Protein AF-A0A6V7JFQ0-F1 (afdb_monomer)

InterPro domains:
  IPR007259 Gamma-tubulin complex component protein [PTHR19302] (6-144)
  IPR040457 Gamma tubulin complex component, C-terminal [PF04130] (18-140)
  IPR042241 Gamma tubulin complex component, C-terminal domain superfamily [G3DSA:1.20.120.1900] (18-145)

Foldseek 3Di:
DVVVVVVVVCCCCPVVVLVVVVVCLCCQLLVPPVVLCVQLLVVVLVCLQVVVPQDPQVVSLVSNLVSVCVPCVPDPQSVQWTWDFDDRDDSDQLVNLVGIAIGGHDDPPSCVVVPPVVSVVSSVSSSVNSVVVVVVVCVVPPPPD

Radius of gyration: 17.34 Å; Cα contacts (8 Å, |Δi|>4): 141; chains: 1; bounding box: 42×24×62 Å

Structure (mmCIF, N/CA/C/O backbone):
data_AF-A0A6V7JFQ0-F1
#
_entry.id   AF-A0A6V7JFQ0-F1
#
loop_
_atom_site.group_PDB
_atom_site.id
_atom_site.type_symbol
_atom_site.label_atom_id
_atom_site.label_alt_id
_atom_site.label_comp_id
_atom_site.label_asym_id
_atom_site.label_entity_id
_atom_site.label_seq_id
_atom_site.pdbx_PDB_ins_code
_atom_site.Cartn_x
_atom_site.Cartn_y
_atom_site.Cartn_z
_atom_site.occupancy
_atom_site.B_iso_or_equiv
_atom_site.auth_seq_id
_atom_site.auth_comp_id
_atom_site.auth_asym_id
_atom_site.auth_atom_id
_atom_site.pdbx_PDB_model_num
ATOM 1 N N . TYR A 1 1 ? 18.051 -9.746 -30.684 1.00 62.78 1 TYR A N 1
ATOM 2 C CA . TYR A 1 1 ? 17.062 -9.861 -29.588 1.00 62.78 1 TYR A CA 1
ATOM 3 C C . TYR A 1 1 ? 17.665 -9.675 -28.192 1.00 62.78 1 TYR A C 1
ATOM 5 O O . TYR 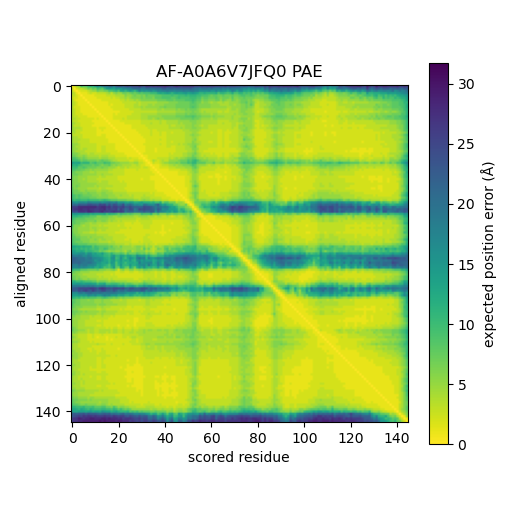A 1 1 ? 17.157 -8.838 -27.458 1.00 62.78 1 TYR A O 1
ATOM 13 N N . PHE A 1 2 ? 18.771 -10.344 -27.831 1.00 81.38 2 PHE A N 1
ATOM 14 C CA . PHE A 1 2 ? 19.404 -10.208 -26.501 1.00 81.38 2 PHE A CA 1
ATOM 15 C C . PHE A 1 2 ? 19.842 -8.771 -26.139 1.00 81.38 2 PHE A C 1
ATOM 17 O O . PHE A 1 2 ? 19.547 -8.299 -25.044 1.00 81.38 2 PHE A O 1
ATOM 24 N N . CYS A 1 3 ? 20.469 -8.038 -27.069 1.00 86.44 3 CYS A N 1
ATOM 25 C CA . CYS A 1 3 ? 20.901 -6.656 -26.812 1.00 86.44 3 CYS A CA 1
ATOM 26 C C . CYS A 1 3 ? 19.729 -5.692 -26.566 1.00 86.44 3 CYS A C 1
ATOM 28 O O . CYS A 1 3 ? 19.821 -4.849 -25.682 1.00 86.44 3 CYS A O 1
ATOM 30 N N . ALA A 1 4 ? 18.618 -5.847 -27.295 1.00 88.94 4 ALA A N 1
ATOM 31 C CA . ALA A 1 4 ? 17.435 -5.001 -27.129 1.00 88.94 4 ALA A CA 1
ATOM 32 C C . ALA A 1 4 ? 16.750 -5.247 -25.775 1.00 88.94 4 ALA A C 1
ATOM 34 O O . ALA A 1 4 ? 16.446 -4.298 -25.062 1.00 88.94 4 ALA A O 1
ATOM 35 N N . ALA A 1 5 ? 16.583 -6.513 -25.375 1.00 90.69 5 ALA A N 1
ATOM 36 C CA . ALA A 1 5 ? 16.020 -6.855 -24.068 1.00 90.69 5 ALA A CA 1
ATOM 37 C C . ALA A 1 5 ? 16.889 -6.337 -22.908 1.00 90.69 5 ALA A C 1
ATOM 39 O O . ALA A 1 5 ? 16.366 -5.815 -21.924 1.00 90.69 5 ALA A O 1
ATOM 40 N N . LYS A 1 6 ? 18.220 -6.436 -23.039 1.00 93.88 6 LYS A N 1
ATOM 41 C CA . LYS A 1 6 ? 19.163 -5.885 -22.059 1.00 93.88 6 LYS A CA 1
ATOM 42 C C . LYS A 1 6 ? 19.050 -4.361 -21.957 1.00 93.88 6 LYS A C 1
ATOM 44 O O . LYS A 1 6 ? 18.984 -3.844 -20.850 1.00 93.88 6 LYS A O 1
ATOM 49 N N . LEU A 1 7 ? 18.966 -3.667 -23.090 1.00 94.50 7 LEU A N 1
ATOM 50 C CA . LEU A 1 7 ? 18.824 -2.213 -23.130 1.00 94.50 7 LEU A CA 1
ATOM 51 C C . LEU A 1 7 ? 17.504 -1.748 -22.494 1.00 94.50 7 LEU A C 1
ATOM 53 O O . LEU A 1 7 ? 17.524 -0.859 -21.652 1.00 94.50 7 LEU A O 1
ATOM 57 N N . VAL A 1 8 ? 16.378 -2.401 -22.807 1.00 93.94 8 VAL A N 1
ATOM 58 C CA . VAL A 1 8 ? 15.075 -2.102 -22.177 1.00 93.94 8 VAL A CA 1
ATOM 59 C C . VAL A 1 8 ? 15.132 -2.306 -20.664 1.00 93.94 8 VAL A C 1
ATOM 61 O O . VAL A 1 8 ? 14.678 -1.452 -19.906 1.00 93.94 8 VAL A O 1
ATOM 64 N N . LYS A 1 9 ? 15.725 -3.416 -20.207 1.00 93.25 9 LYS A N 1
ATOM 65 C CA . LYS A 1 9 ? 15.925 -3.672 -18.776 1.00 93.25 9 LYS A CA 1
ATOM 66 C C . LYS A 1 9 ? 16.749 -2.559 -18.122 1.00 93.25 9 LYS A C 1
ATOM 68 O O . LYS A 1 9 ? 16.372 -2.079 -17.055 1.00 93.25 9 LYS A O 1
ATOM 73 N N . ASP A 1 10 ? 17.865 -2.176 -18.737 1.00 95.19 10 ASP A N 1
ATOM 74 C CA . ASP A 1 10 ? 18.767 -1.165 -18.186 1.00 95.19 10 ASP A CA 1
ATOM 75 C C . ASP A 1 10 ? 18.084 0.209 -18.100 1.00 95.19 10 ASP A C 1
ATOM 77 O O . ASP A 1 10 ? 18.220 0.871 -17.073 1.00 95.19 10 ASP A O 1
ATOM 81 N N . ILE A 1 11 ? 17.282 0.591 -19.103 1.00 95.38 11 ILE A N 1
ATOM 82 C CA . ILE A 1 11 ? 16.462 1.815 -19.089 1.00 95.38 11 ILE A CA 1
ATOM 83 C C . ILE A 1 11 ? 15.446 1.776 -17.940 1.00 95.38 11 ILE A C 1
ATOM 85 O O . ILE A 1 11 ? 15.402 2.691 -17.118 1.00 95.38 11 ILE A O 1
ATOM 89 N N . LEU A 1 12 ? 14.665 0.695 -17.818 1.00 94.50 12 LEU A N 1
ATOM 90 C CA . LEU A 1 12 ? 13.656 0.566 -16.758 1.00 94.50 12 LEU A CA 1
ATOM 91 C C . LEU A 1 12 ? 14.271 0.656 -15.356 1.00 94.50 12 LEU A C 1
ATOM 93 O O . LEU A 1 12 ? 13.727 1.317 -14.474 1.00 94.50 12 LEU A O 1
ATOM 97 N N . ILE A 1 13 ? 15.405 -0.013 -15.139 1.00 93.94 13 ILE A N 1
ATOM 98 C CA . ILE A 1 13 ? 16.058 -0.051 -13.828 1.00 93.94 13 ILE A CA 1
ATOM 99 C C . ILE A 1 13 ? 16.747 1.276 -13.511 1.00 93.94 13 ILE A C 1
ATOM 101 O O . ILE A 1 13 ? 16.585 1.778 -12.401 1.00 93.94 13 ILE A O 1
ATOM 105 N N . LYS A 1 14 ? 17.530 1.829 -14.445 1.00 93.31 14 LYS A N 1
ATOM 106 C CA . LYS A 1 14 ? 18.398 2.983 -14.169 1.00 93.31 14 LYS A CA 1
ATOM 107 C C . LYS A 1 14 ? 17.679 4.312 -14.347 1.00 93.31 14 LYS A C 1
ATOM 109 O O . LYS A 1 14 ? 17.769 5.162 -13.468 1.00 93.31 14 LYS A O 1
ATOM 114 N N . GLU A 1 15 ? 16.976 4.488 -15.462 1.00 91.88 15 GLU A N 1
ATOM 115 C CA . GLU A 1 15 ? 16.352 5.769 -15.814 1.00 91.88 15 GLU A CA 1
ATOM 116 C C . GLU A 1 15 ? 15.006 5.924 -15.110 1.00 91.88 15 GLU A C 1
ATOM 118 O O . GLU A 1 15 ? 14.761 6.931 -14.449 1.00 91.88 15 GLU A O 1
ATOM 123 N N . TYR A 1 16 ? 14.176 4.879 -15.152 1.00 91.19 16 TYR A N 1
ATOM 124 C CA . TYR A 1 16 ? 12.851 4.886 -14.526 1.00 91.19 16 TYR A CA 1
ATOM 125 C C . TYR A 1 16 ? 12.826 4.293 -13.114 1.00 91.19 16 TYR A C 1
ATOM 127 O O . TYR A 1 16 ? 11.759 4.112 -12.534 1.00 91.19 16 TYR A O 1
ATOM 135 N N . LYS A 1 17 ? 13.998 3.993 -12.537 1.00 91.81 17 LYS A N 1
ATOM 136 C CA . LYS A 1 17 ? 14.155 3.580 -11.133 1.00 91.81 17 LYS A CA 1
ATOM 137 C C . LYS A 1 17 ? 13.229 2.422 -10.724 1.00 91.81 17 LYS A C 1
ATOM 139 O O . LYS A 1 17 ? 12.748 2.391 -9.593 1.00 91.81 17 LYS A O 1
ATOM 144 N N . LEU A 1 18 ? 12.985 1.441 -11.600 1.00 92.75 18 LEU A N 1
ATOM 145 C CA . LEU A 1 18 ? 12.044 0.335 -11.346 1.00 92.75 18 LEU A CA 1
ATOM 146 C C . LEU A 1 18 ? 12.280 -0.372 -9.998 1.00 92.75 18 LEU A C 1
ATOM 148 O O . LEU A 1 18 ? 11.329 -0.727 -9.303 1.00 92.75 18 LEU A O 1
ATOM 152 N N . GLU A 1 19 ? 13.539 -0.554 -9.593 1.00 91.81 19 GLU A N 1
ATOM 153 C CA . GLU A 1 19 ? 13.872 -1.174 -8.304 1.00 91.81 19 GLU A CA 1
ATOM 154 C C . GLU A 1 19 ? 13.330 -0.369 -7.113 1.00 91.81 19 GLU A C 1
ATOM 156 O O . GLU A 1 19 ? 12.854 -0.943 -6.134 1.00 91.81 19 GLU A O 1
ATOM 161 N N . MET A 1 20 ? 13.358 0.960 -7.205 1.00 90.44 20 MET A N 1
ATOM 162 C CA . MET A 1 20 ? 12.784 1.844 -6.197 1.00 90.44 20 MET A CA 1
ATOM 163 C C . MET A 1 20 ? 11.268 1.656 -6.113 1.00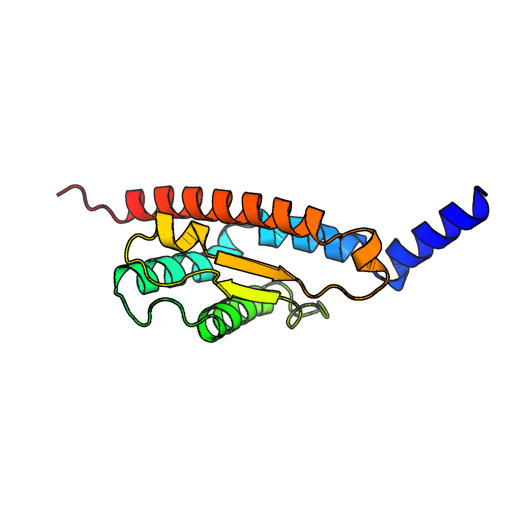 90.44 20 MET A C 1
ATOM 165 O O . MET A 1 20 ? 10.751 1.470 -5.015 1.00 90.44 20 MET A O 1
ATOM 169 N N . HIS A 1 21 ? 10.567 1.624 -7.251 1.00 91.50 21 HIS A N 1
ATOM 170 C CA . HIS A 1 21 ? 9.123 1.373 -7.287 1.00 91.50 21 HIS A CA 1
ATOM 171 C C . HIS A 1 21 ? 8.769 0.033 -6.621 1.00 91.50 21 HIS A C 1
ATOM 173 O O . HIS A 1 21 ? 7.884 -0.020 -5.771 1.00 91.50 21 HIS A O 1
ATOM 179 N N . LEU A 1 22 ? 9.502 -1.043 -6.930 1.00 92.81 22 LEU A N 1
ATOM 180 C CA . LEU A 1 22 ? 9.285 -2.363 -6.324 1.00 92.81 22 LEU A CA 1
ATOM 181 C C . LEU A 1 22 ? 9.570 -2.383 -4.815 1.00 92.81 22 LEU A C 1
ATOM 183 O O . LEU A 1 22 ? 8.834 -3.024 -4.060 1.00 92.81 22 LEU A O 1
ATOM 187 N N . LYS A 1 23 ? 10.605 -1.663 -4.359 1.00 91.19 23 LYS A N 1
ATOM 188 C CA . LYS A 1 23 ? 10.885 -1.486 -2.926 1.00 91.19 23 LYS A CA 1
ATOM 189 C C . LYS A 1 23 ? 9.739 -0.761 -2.230 1.00 91.19 23 LYS A C 1
ATOM 191 O O . LYS A 1 23 ? 9.289 -1.232 -1.192 1.00 91.19 23 LYS A O 1
ATOM 196 N N . LEU A 1 24 ? 9.213 0.309 -2.824 1.00 90.19 24 LEU A N 1
ATOM 197 C CA . LEU A 1 24 ? 8.053 1.015 -2.280 1.00 90.19 24 LEU A CA 1
ATOM 198 C C . LEU A 1 24 ? 6.808 0.117 -2.236 1.00 90.19 24 LEU A C 1
ATOM 200 O O . LEU A 1 24 ? 6.108 0.115 -1.224 1.00 90.19 24 LEU A O 1
ATOM 204 N N . MET A 1 25 ? 6.569 -0.706 -3.270 1.00 92.38 25 MET A N 1
ATOM 205 C CA . MET A 1 25 ? 5.444 -1.654 -3.275 1.00 92.38 25 MET A CA 1
ATOM 206 C C . MET A 1 25 ? 5.533 -2.594 -2.077 1.00 92.38 25 MET A C 1
ATOM 208 O O . MET A 1 25 ? 4.566 -2.775 -1.342 1.00 92.38 25 MET A O 1
ATOM 212 N N . ARG A 1 26 ? 6.718 -3.167 -1.849 1.00 93.12 26 ARG A N 1
ATOM 213 C CA . ARG A 1 26 ? 6.973 -4.033 -0.699 1.00 93.12 26 ARG A CA 1
ATOM 214 C C . ARG A 1 26 ? 6.791 -3.281 0.618 1.00 93.12 26 ARG A C 1
ATOM 216 O O . ARG A 1 26 ? 6.063 -3.753 1.485 1.00 93.12 26 ARG A O 1
ATOM 223 N N . SER A 1 27 ? 7.423 -2.125 0.780 1.00 91.38 27 SER A N 1
ATOM 224 C CA . SER A 1 27 ? 7.425 -1.428 2.064 1.00 91.38 27 SER A CA 1
ATOM 225 C C . SER A 1 27 ? 6.041 -0.914 2.469 1.00 91.38 27 SER A C 1
ATOM 227 O O . SER A 1 27 ? 5.693 -1.032 3.643 1.00 91.38 27 SER A O 1
ATOM 229 N N . ILE A 1 28 ? 5.239 -0.419 1.519 1.00 92.50 28 ILE A N 1
ATOM 230 C CA . ILE A 1 28 ? 3.942 0.214 1.798 1.00 92.50 28 ILE A CA 1
ATOM 231 C C . ILE A 1 28 ? 2.797 -0.808 1.735 1.00 92.50 28 ILE A C 1
ATOM 233 O O . ILE A 1 28 ? 2.130 -1.019 2.749 1.00 92.50 28 ILE A O 1
ATOM 237 N N . PHE A 1 29 ? 2.595 -1.520 0.614 1.00 94.88 29 PHE A N 1
ATOM 238 C CA . PHE A 1 29 ? 1.488 -2.491 0.513 1.00 94.88 29 PHE A CA 1
ATOM 239 C C . PHE A 1 29 ? 1.645 -3.659 1.490 1.00 94.88 29 PHE A C 1
ATOM 241 O O . PHE A 1 29 ? 0.649 -4.154 2.012 1.00 94.88 29 PHE A O 1
ATOM 248 N N . MET A 1 30 ? 2.876 -4.110 1.757 1.00 94.56 30 MET A N 1
ATOM 249 C CA . MET A 1 30 ? 3.112 -5.211 2.700 1.00 94.56 30 MET A CA 1
ATOM 250 C C . MET A 1 30 ? 3.385 -4.731 4.129 1.00 94.56 30 MET A C 1
ATOM 252 O O . MET A 1 30 ? 3.570 -5.568 5.009 1.00 94.56 30 MET A O 1
ATOM 256 N N . MET A 1 31 ? 3.416 -3.412 4.368 1.00 93.81 31 MET A N 1
ATOM 257 C CA . MET A 1 31 ? 3.747 -2.804 5.664 1.00 93.81 31 MET A CA 1
ATOM 258 C C . MET A 1 31 ? 5.020 -3.390 6.297 1.00 93.81 31 MET A C 1
ATOM 260 O O . MET A 1 31 ? 5.057 -3.666 7.499 1.00 93.81 31 MET A O 1
ATOM 264 N N . GLU A 1 32 ? 6.062 -3.600 5.486 1.00 90.50 32 GLU A N 1
ATOM 265 C CA . GLU A 1 32 ? 7.317 -4.246 5.905 1.00 90.50 32 GLU A CA 1
ATOM 266 C C . GLU A 1 32 ? 7.909 -3.591 7.159 1.00 90.50 32 GLU A C 1
ATOM 268 O O . GLU A 1 32 ? 8.366 -4.262 8.084 1.00 90.50 32 GLU A O 1
ATOM 273 N N . ARG A 1 33 ? 7.862 -2.258 7.201 1.00 86.62 33 ARG A N 1
ATOM 274 C CA . ARG A 1 33 ? 8.295 -1.450 8.337 1.00 86.62 33 ARG A CA 1
ATOM 275 C C . ARG A 1 33 ? 7.067 -1.022 9.127 1.00 86.62 33 ARG A C 1
ATOM 277 O O . ARG A 1 33 ? 6.486 0.032 8.889 1.00 86.62 33 ARG A O 1
ATOM 284 N N . GLY A 1 34 ? 6.676 -1.855 10.086 1.00 81.12 34 GLY A N 1
ATOM 285 C CA . GLY A 1 34 ? 5.409 -1.691 10.805 1.00 81.12 34 GLY A CA 1
ATOM 286 C C . GLY A 1 34 ? 5.235 -0.366 11.563 1.00 81.12 34 GLY A C 1
ATOM 287 O O . GLY A 1 34 ? 4.095 0.026 11.781 1.00 81.12 34 GLY A O 1
ATOM 288 N N . HIS A 1 35 ? 6.314 0.325 11.955 1.00 86.69 35 HIS A N 1
ATOM 289 C CA . HIS A 1 35 ? 6.231 1.615 12.657 1.00 86.69 35 HIS A CA 1
ATOM 290 C C . HIS A 1 35 ? 5.774 2.759 11.748 1.00 86.69 35 HIS A C 1
ATOM 292 O O . HIS A 1 35 ? 5.060 3.632 12.225 1.00 86.69 35 HIS A O 1
ATOM 298 N N . ILE A 1 36 ? 6.122 2.711 10.457 1.00 87.94 36 ILE A N 1
ATOM 299 C CA . ILE A 1 36 ? 5.788 3.756 9.486 1.00 87.94 36 ILE A CA 1
ATOM 300 C C . ILE A 1 36 ? 4.270 3.849 9.365 1.00 87.94 36 ILE A C 1
ATOM 302 O O . ILE A 1 36 ? 3.647 4.814 9.785 1.00 87.94 36 ILE A O 1
ATOM 306 N N . MET A 1 37 ? 3.637 2.758 8.939 1.00 91.81 37 MET A N 1
ATOM 307 C CA . MET A 1 37 ? 2.189 2.718 8.718 1.00 91.81 37 MET A CA 1
ATOM 308 C C . MET A 1 37 ? 1.362 2.710 10.012 1.00 91.81 37 MET A C 1
ATOM 310 O O . MET A 1 37 ? 0.134 2.761 9.940 1.00 91.81 37 MET A O 1
ATOM 314 N N . LYS A 1 38 ? 2.003 2.652 11.190 1.00 92.75 38 LYS A N 1
ATOM 315 C CA . LYS A 1 38 ? 1.322 2.545 12.486 1.00 92.75 38 LYS A CA 1
ATOM 316 C C . LYS A 1 38 ? 0.375 3.700 12.743 1.00 92.75 38 LYS A C 1
ATOM 318 O O . LYS A 1 38 ? -0.794 3.458 13.031 1.00 92.75 38 LYS A O 1
ATOM 323 N N . LYS A 1 39 ? 0.868 4.932 12.609 1.00 92.38 39 LYS A N 1
ATOM 324 C CA . LYS A 1 39 ? 0.052 6.135 12.807 1.00 92.38 39 LYS A CA 1
ATOM 325 C C . LYS A 1 39 ? -1.150 6.134 11.857 1.00 92.38 39 LYS A C 1
ATOM 327 O O . LYS A 1 39 ? -2.273 6.318 12.313 1.00 92.38 39 LYS A O 1
ATOM 332 N N . PHE A 1 40 ? -0.918 5.821 10.579 1.00 93.00 40 PHE A N 1
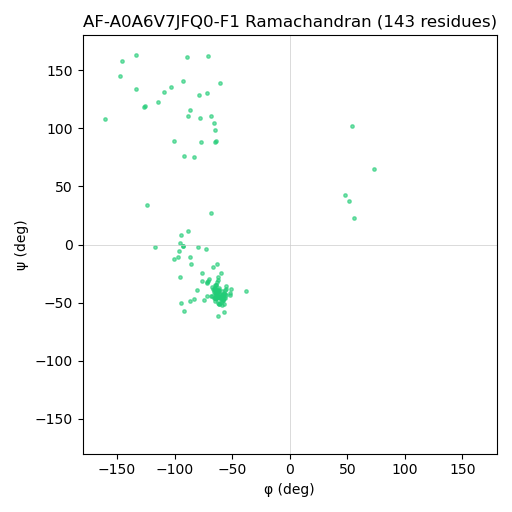ATOM 333 C CA . PHE A 1 40 ? -1.961 5.744 9.556 1.00 93.00 40 PHE A CA 1
ATOM 334 C C . PHE A 1 40 ? -3.075 4.748 9.916 1.00 93.00 40 PHE A C 1
ATOM 336 O O . PHE A 1 40 ? -4.235 5.140 10.024 1.00 93.00 40 PHE A O 1
ATOM 343 N N . TYR A 1 41 ? -2.749 3.466 10.135 1.00 92.81 41 TYR A N 1
ATOM 344 C CA . TYR A 1 41 ? -3.802 2.467 10.351 1.00 92.81 41 TYR A CA 1
ATOM 345 C C . TYR A 1 41 ? -4.494 2.635 11.708 1.00 92.81 41 TYR A C 1
ATOM 347 O O . TYR A 1 41 ? -5.679 2.340 11.811 1.00 92.81 41 TYR A O 1
ATOM 355 N N . GLN A 1 42 ? -3.791 3.106 12.749 1.00 92.81 42 GLN A N 1
ATOM 356 C CA . GLN A 1 42 ? -4.403 3.326 14.063 1.00 92.81 42 GLN A CA 1
ATOM 357 C C . GLN A 1 42 ? -5.441 4.442 14.005 1.00 92.81 42 GLN A C 1
ATOM 359 O O . GLN A 1 42 ? -6.545 4.252 14.505 1.00 92.81 42 GLN A O 1
ATOM 364 N N . GLN A 1 43 ? -5.105 5.566 13.369 1.00 91.12 43 GLN A N 1
ATOM 365 C CA . GLN A 1 43 ? -6.052 6.662 13.197 1.00 91.12 43 GLN A CA 1
ATOM 366 C C . GLN A 1 43 ? -7.244 6.222 12.341 1.00 91.12 43 GLN A C 1
ATOM 368 O O . GLN A 1 43 ? -8.382 6.410 12.750 1.00 91.12 43 GLN A O 1
ATOM 373 N N . MET A 1 44 ? -6.993 5.524 11.225 1.00 90.88 44 MET A N 1
ATOM 374 C CA . MET A 1 44 ? -8.055 4.984 10.372 1.00 90.88 44 MET A CA 1
ATOM 375 C C . MET A 1 44 ? -9.026 4.082 11.153 1.00 90.88 44 MET A C 1
ATOM 377 O O . MET A 1 44 ? -10.235 4.183 10.972 1.00 90.88 44 MET A O 1
ATOM 381 N N . PHE A 1 45 ? -8.525 3.204 12.029 1.00 91.19 45 PHE A N 1
ATOM 382 C CA . PHE A 1 45 ? -9.380 2.343 12.852 1.00 91.19 45 PHE A CA 1
ATOM 383 C C . PHE A 1 45 ? -10.240 3.144 13.836 1.00 91.19 45 PHE A C 1
ATOM 385 O O . PHE A 1 45 ? -11.445 2.914 13.905 1.00 91.19 45 PHE A O 1
ATOM 392 N N . ILE A 1 46 ? -9.637 4.110 14.535 1.00 89.12 46 ILE A N 1
ATOM 393 C CA . ILE A 1 46 ? -10.326 4.998 15.483 1.00 89.12 46 ILE A CA 1
ATOM 394 C C . ILE A 1 46 ? -11.420 5.808 14.776 1.00 89.12 46 ILE A C 1
ATOM 396 O O . ILE A 1 46 ? -12.526 5.940 15.302 1.00 89.12 46 ILE A O 1
ATOM 400 N N . ASP A 1 47 ? -11.134 6.333 13.585 1.00 87.31 47 ASP A N 1
ATOM 401 C CA . ASP A 1 47 ? -12.086 7.131 12.808 1.00 87.31 47 ASP A CA 1
ATOM 402 C C . ASP A 1 47 ? -13.294 6.286 12.371 1.00 87.31 47 ASP A C 1
ATOM 404 O O . ASP A 1 47 ? -14.442 6.727 12.502 1.00 87.31 47 ASP A O 1
ATOM 408 N N . ILE A 1 48 ? -13.052 5.042 11.931 1.00 85.69 48 ILE A N 1
ATOM 409 C CA . ILE A 1 48 ? -14.115 4.096 11.555 1.00 85.69 48 ILE A CA 1
ATOM 410 C C . ILE A 1 48 ? -14.983 3.726 12.769 1.00 85.69 48 ILE A C 1
ATOM 412 O O . ILE A 1 48 ? -16.211 3.748 12.663 1.00 85.69 48 ILE A O 1
ATOM 416 N N . GLU A 1 49 ? -14.385 3.416 13.926 1.00 85.19 49 GLU A N 1
ATOM 417 C CA . GLU A 1 49 ? -15.140 3.062 15.140 1.00 85.19 49 GLU A CA 1
ATOM 418 C C . GLU A 1 49 ? -16.002 4.223 15.653 1.00 85.19 49 GLU A C 1
ATOM 420 O O . GLU A 1 49 ? -17.172 4.037 16.001 1.00 85.19 49 GLU A O 1
ATOM 425 N N . ASN A 1 50 ? -15.448 5.438 15.665 1.00 83.88 50 ASN A N 1
ATOM 426 C CA . ASN A 1 50 ? -16.125 6.613 16.210 1.00 83.88 50 ASN A CA 1
ATOM 427 C C . ASN A 1 50 ? -17.156 7.235 15.259 1.00 83.88 50 ASN A C 1
ATOM 429 O O . ASN A 1 50 ? -17.824 8.195 15.640 1.00 83.88 50 ASN A O 1
ATOM 433 N N . ASN A 1 51 ? -17.329 6.705 14.042 1.00 71.69 51 ASN A N 1
ATOM 434 C CA . ASN A 1 51 ? -18.184 7.297 13.002 1.00 71.69 51 ASN A CA 1
ATOM 435 C C . ASN A 1 51 ? -17.823 8.752 12.663 1.00 71.69 51 ASN A C 1
ATOM 437 O O . ASN A 1 51 ? -18.666 9.506 12.168 1.00 71.69 51 ASN A O 1
ATOM 441 N N . LEU A 1 52 ? -16.585 9.163 12.945 1.00 61.03 52 LEU A N 1
ATOM 442 C CA . LEU A 1 52 ? -16.111 10.515 12.685 1.00 61.03 52 LEU A CA 1
ATOM 443 C C . LEU A 1 52 ? -15.822 10.625 11.195 1.00 61.03 52 LEU A C 1
ATOM 445 O O . LEU A 1 52 ? -14.711 10.351 10.767 1.00 61.03 52 LEU A O 1
ATOM 449 N N . SER A 1 53 ? -16.847 10.988 10.414 1.00 56.69 53 SER A N 1
ATOM 450 C CA . SER A 1 53 ? -16.860 10.912 8.948 1.00 56.69 53 SER A CA 1
ATOM 451 C C . SER A 1 53 ? -16.516 9.501 8.485 1.00 56.69 53 SER A C 1
ATOM 453 O O . SER A 1 53 ? -15.366 9.082 8.502 1.00 56.69 53 SER A O 1
ATOM 455 N N . VAL A 1 54 ? -17.514 8.723 8.081 1.00 50.50 54 VAL A N 1
ATOM 456 C CA . VAL A 1 54 ? -17.260 7.429 7.456 1.00 50.50 54 VAL A CA 1
ATOM 457 C C . VAL A 1 54 ? -16.535 7.698 6.127 1.00 50.50 54 VAL A C 1
ATOM 459 O O . VAL A 1 54 ? -17.135 7.875 5.074 1.0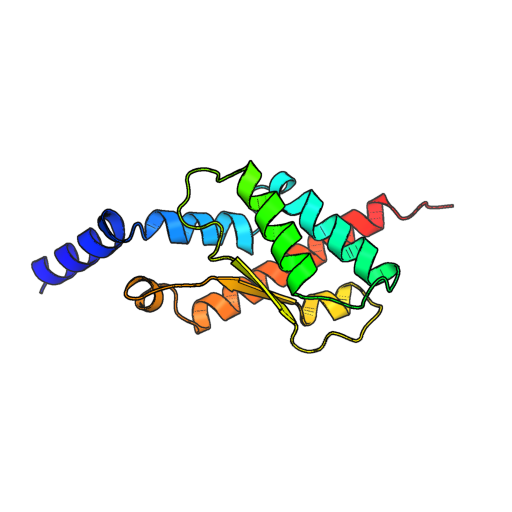0 50.50 54 VAL A O 1
ATOM 462 N N . THR A 1 55 ? -15.207 7.764 6.251 1.00 58.28 55 THR A N 1
ATOM 463 C CA . THR A 1 55 ? -14.205 7.559 5.231 1.00 58.28 55 THR A CA 1
ATOM 464 C C . THR A 1 55 ? -14.079 8.688 4.192 1.00 58.28 55 THR A C 1
ATOM 466 O O . THR A 1 55 ? -14.302 8.476 3.006 1.00 58.28 55 THR A O 1
ATOM 469 N N . ASN A 1 56 ? -13.666 9.898 4.601 1.00 76.50 56 ASN A N 1
ATOM 470 C CA . ASN A 1 56 ? -13.170 10.866 3.613 1.00 76.50 56 ASN A CA 1
ATOM 471 C C . ASN A 1 56 ? -11.833 10.345 3.043 1.00 76.50 56 ASN A C 1
ATOM 473 O O . ASN A 1 56 ? -10.835 10.322 3.777 1.00 76.50 56 ASN A O 1
ATOM 477 N N . PRO A 1 57 ? -11.772 9.921 1.765 1.00 85.12 57 PRO A N 1
ATOM 478 C CA . PRO A 1 57 ? -10.538 9.405 1.188 1.00 85.12 57 PRO A CA 1
ATOM 479 C C . PRO A 1 57 ? -9.429 10.461 1.169 1.00 85.12 57 PRO A C 1
ATOM 481 O O . PRO A 1 57 ? -8.257 10.110 1.264 1.00 85.12 57 PRO A O 1
ATOM 484 N N . GLU A 1 58 ? -9.784 11.747 1.105 1.00 87.75 58 GLU A N 1
ATOM 485 C CA . GLU A 1 58 ? -8.829 12.858 1.095 1.00 87.75 58 GLU A CA 1
ATOM 486 C C . GLU A 1 58 ? -8.106 12.989 2.437 1.00 87.75 58 GLU A C 1
ATOM 488 O O . GLU A 1 58 ? -6.885 13.100 2.468 1.00 87.75 58 GLU A O 1
ATOM 493 N N . SER A 1 59 ? -8.829 12.892 3.558 1.00 88.06 59 SER A N 1
ATOM 494 C CA . SER A 1 59 ? -8.226 12.939 4.896 1.00 88.06 59 SER A CA 1
ATOM 495 C C . SER A 1 59 ? -7.289 11.752 5.135 1.00 88.06 59 SER A C 1
ATOM 497 O O . SER A 1 59 ? -6.192 11.928 5.661 1.00 88.06 59 SER A O 1
ATOM 499 N N . LEU A 1 60 ? -7.685 10.549 4.696 1.00 89.06 60 LEU A N 1
ATOM 500 C CA . LEU A 1 60 ? -6.822 9.365 4.763 1.00 89.06 60 LEU A CA 1
ATOM 501 C C . LEU A 1 60 ? -5.613 9.479 3.832 1.00 89.06 60 LEU A C 1
ATOM 503 O O . LEU A 1 60 ? -4.530 9.028 4.194 1.00 89.06 60 LEU A O 1
ATOM 507 N N . THR A 1 61 ? -5.785 10.087 2.658 1.00 92.31 61 THR A N 1
ATOM 508 C CA . THR A 1 61 ? -4.687 10.354 1.723 1.00 92.31 61 THR A CA 1
ATOM 509 C C . THR A 1 61 ? -3.692 11.331 2.331 1.00 92.31 61 THR A C 1
ATOM 511 O O . THR A 1 61 ? -2.514 11.008 2.396 1.00 92.31 61 THR A O 1
ATOM 514 N N . HIS A 1 62 ? -4.153 12.450 2.888 1.00 90.50 62 HIS A N 1
ATOM 515 C CA . HIS A 1 62 ? -3.279 13.411 3.559 1.00 90.50 62 HIS A CA 1
ATOM 516 C C . HIS A 1 62 ? -2.537 12.778 4.746 1.00 90.50 62 HIS A C 1
ATOM 518 O O . HIS A 1 62 ? -1.340 12.986 4.918 1.00 90.50 62 HIS A O 1
ATOM 524 N N . LEU A 1 63 ? -3.221 11.974 5.568 1.00 90.81 63 LEU A N 1
ATOM 525 C CA . LEU A 1 63 ? -2.575 11.261 6.673 1.00 90.81 63 LEU A CA 1
ATOM 526 C C . LEU A 1 63 ? -1.521 10.261 6.174 1.00 90.81 63 LEU A C 1
ATOM 528 O O . LEU A 1 63 ? -0.466 10.110 6.791 1.00 90.81 63 LEU A O 1
ATOM 532 N N . LEU A 1 64 ? -1.811 9.555 5.080 1.00 91.62 64 LEU A N 1
ATOM 533 C CA . LEU A 1 64 ? -0.857 8.654 4.447 1.00 91.62 64 LEU A CA 1
ATOM 534 C C . LEU A 1 64 ? 0.368 9.432 3.956 1.00 91.62 64 LEU A C 1
ATOM 536 O O . LEU A 1 64 ? 1.487 9.050 4.278 1.00 91.62 64 LEU A O 1
ATOM 540 N N . GLU A 1 65 ? 0.164 10.520 3.219 1.00 89.94 65 GLU A N 1
ATOM 541 C CA . GLU A 1 65 ? 1.234 11.380 2.712 1.00 89.94 65 GLU A CA 1
ATOM 542 C C . GLU A 1 65 ? 2.098 11.933 3.848 1.00 89.94 65 GLU A C 1
ATOM 544 O O . GLU A 1 65 ? 3.320 11.854 3.765 1.00 89.94 65 GLU A O 1
ATOM 549 N N . GLU A 1 66 ? 1.492 12.394 4.945 1.00 89.44 66 GLU A N 1
ATOM 550 C CA . GLU A 1 66 ? 2.211 12.854 6.138 1.00 89.44 66 GLU A CA 1
ATOM 551 C C . GLU A 1 66 ? 3.133 11.750 6.681 1.00 89.44 66 GLU A C 1
ATOM 553 O O . GLU A 1 66 ? 4.337 11.957 6.839 1.00 89.44 66 GLU A O 1
ATOM 558 N N . VAL A 1 67 ? 2.591 10.545 6.882 1.00 89.69 67 VAL A N 1
ATOM 559 C CA . VAL A 1 67 ? 3.337 9.382 7.383 1.00 89.69 67 VAL A CA 1
ATOM 560 C C . VAL A 1 67 ? 4.469 8.960 6.441 1.00 89.69 67 VAL A C 1
ATOM 562 O O . VAL A 1 67 ? 5.545 8.574 6.897 1.00 89.69 67 VAL A O 1
ATOM 565 N N . LEU A 1 68 ? 4.245 9.011 5.128 1.00 88.25 68 LEU A N 1
ATOM 566 C CA . LEU A 1 68 ? 5.257 8.645 4.138 1.00 88.25 68 LEU A CA 1
ATOM 567 C C . LEU A 1 68 ? 6.328 9.734 3.979 1.00 88.25 68 LEU A C 1
ATOM 569 O O . LEU A 1 68 ? 7.492 9.413 3.722 1.00 88.25 68 LEU A O 1
ATOM 573 N N . SER A 1 69 ? 5.953 11.003 4.161 1.00 84.94 69 SER A N 1
ATOM 574 C CA . SER A 1 69 ? 6.851 12.150 4.038 1.00 84.94 69 SER A CA 1
ATOM 575 C C . SER A 1 69 ? 7.964 12.130 5.078 1.00 84.94 69 SER A C 1
ATOM 577 O O . SER A 1 69 ? 9.101 12.468 4.754 1.00 84.94 69 SER A O 1
ATOM 579 N N . ASP A 1 70 ? 7.683 11.651 6.291 1.00 80.50 70 ASP A N 1
ATOM 580 C CA . ASP A 1 70 ? 8.683 11.538 7.352 1.00 80.50 70 ASP A CA 1
ATOM 581 C C . ASP A 1 70 ? 9.794 10.537 7.011 1.00 80.50 70 ASP A C 1
ATOM 583 O O . ASP A 1 70 ? 10.965 10.799 7.289 1.00 80.50 70 ASP A O 1
ATOM 587 N N . GLU A 1 71 ? 9.450 9.433 6.346 1.00 78.69 71 GLU A N 1
ATOM 588 C CA . GLU A 1 71 ? 10.372 8.319 6.091 1.00 78.69 71 GLU A CA 1
ATOM 589 C C . GLU A 1 71 ? 11.054 8.385 4.718 1.00 78.69 71 GLU A C 1
ATOM 591 O O . GLU A 1 71 ? 12.172 7.892 4.557 1.00 78.69 71 GLU A O 1
ATOM 596 N N . TRP A 1 72 ? 10.421 9.004 3.714 1.00 77.38 72 TRP A N 1
ATOM 597 C CA . TRP A 1 72 ? 10.912 9.003 2.328 1.00 77.38 72 TRP A CA 1
ATOM 598 C C . TRP A 1 72 ? 11.117 10.389 1.716 1.00 77.38 72 TRP A C 1
ATOM 600 O O . TRP A 1 72 ? 10.925 10.538 0.510 1.00 77.38 72 TRP A O 1
ATOM 610 N N . ARG A 1 73 ? 11.527 11.392 2.505 1.00 68.25 73 ARG A N 1
ATOM 611 C CA . ARG A 1 73 ? 11.690 12.817 2.117 1.00 68.25 73 ARG A CA 1
ATOM 612 C C . ARG A 1 73 ? 12.247 13.069 0.710 1.00 68.25 73 ARG A C 1
ATOM 614 O O . ARG A 1 73 ? 11.705 13.906 0.000 1.00 68.25 73 ARG A O 1
ATOM 621 N N . ASP A 1 74 ? 13.220 12.278 0.267 1.00 60.97 74 ASP A N 1
ATOM 622 C CA . ASP A 1 74 ? 13.916 12.475 -1.015 1.00 60.97 74 ASP A CA 1
ATOM 623 C C . ASP A 1 74 ? 13.318 11.702 -2.203 1.00 60.97 74 ASP A C 1
ATOM 625 O O . ASP A 1 74 ? 13.819 11.771 -3.329 1.00 60.97 74 ASP A O 1
ATOM 629 N N . SER A 1 75 ? 12.258 10.921 -1.987 1.00 60.81 75 SER A N 1
ATOM 630 C CA . SER A 1 75 ? 11.591 10.223 -3.078 1.00 60.81 75 SER A CA 1
ATOM 631 C C . SER A 1 75 ? 10.680 11.186 -3.837 1.00 60.81 75 SER A C 1
ATOM 633 O O . SER A 1 75 ? 9.789 11.803 -3.265 1.00 60.81 75 SER A O 1
ATOM 635 N N . SER A 1 76 ? 10.803 11.255 -5.162 1.00 59.44 76 SER A N 1
ATOM 636 C CA . SER A 1 76 ? 9.828 11.924 -6.042 1.00 59.44 76 SER A CA 1
ATOM 637 C C . SER A 1 76 ? 8.471 11.187 -6.093 1.00 59.44 76 SER A C 1
ATOM 639 O O . SER A 1 76 ? 7.791 11.181 -7.118 1.00 59.44 76 SER A O 1
ATOM 641 N N . SER A 1 77 ? 8.128 10.462 -5.023 1.00 60.47 77 SER A N 1
ATOM 642 C CA . SER A 1 77 ? 7.022 9.516 -4.927 1.00 60.47 77 SER A CA 1
ATOM 643 C C . SER A 1 77 ? 5.966 9.923 -3.898 1.00 60.47 77 SER A C 1
ATOM 645 O O . SER A 1 77 ? 4.978 9.201 -3.789 1.00 60.47 77 SER A O 1
ATOM 647 N N . HIS A 1 78 ? 6.144 11.031 -3.169 1.00 60.22 78 HIS A N 1
ATOM 648 C CA . HIS A 1 78 ? 5.197 11.477 -2.133 1.00 60.22 78 HIS A CA 1
ATOM 649 C C . HIS A 1 78 ? 3.784 11.680 -2.674 1.00 60.22 78 HIS A C 1
ATOM 651 O O . HIS A 1 78 ? 2.841 11.160 -2.098 1.00 60.22 78 HIS A O 1
ATOM 657 N N . ASN A 1 79 ? 3.654 12.283 -3.856 1.00 66.69 79 ASN A N 1
ATOM 658 C CA . ASN A 1 79 ? 2.350 12.600 -4.448 1.00 66.69 79 ASN A CA 1
ATOM 659 C C . ASN A 1 79 ? 1.769 11.463 -5.307 1.00 66.69 79 ASN A C 1
ATOM 661 O O . ASN A 1 79 ? 0.836 11.686 -6.065 1.00 66.69 79 ASN A O 1
ATOM 665 N N . ARG A 1 80 ? 2.346 10.253 -5.257 1.00 86.44 80 ARG A N 1
ATOM 666 C CA . ARG A 1 80 ? 1.877 9.112 -6.068 1.00 86.44 80 ARG A CA 1
ATOM 667 C C . ARG A 1 80 ? 0.921 8.201 -5.310 1.00 86.44 80 ARG A C 1
ATOM 669 O O . ARG A 1 80 ? 0.433 7.233 -5.884 1.00 86.44 80 ARG A O 1
ATOM 676 N N . TRP A 1 81 ? 0.708 8.442 -4.023 1.00 91.50 81 TRP A N 1
ATOM 677 C CA . TRP A 1 81 ? -0.061 7.560 -3.158 1.00 91.50 81 TRP A CA 1
ATOM 678 C C . TRP A 1 81 ? -1.383 8.205 -2.798 1.00 91.50 81 TRP A C 1
ATOM 680 O O . TRP A 1 81 ? -1.413 9.341 -2.350 1.00 91.50 81 TRP A O 1
ATOM 690 N N . SER A 1 82 ? -2.477 7.468 -2.947 1.00 93.50 82 SER A N 1
ATOM 691 C CA . SER A 1 82 ? -3.774 7.937 -2.471 1.00 93.50 82 SER A CA 1
ATOM 692 C C . SER A 1 82 ? -4.636 6.797 -1.971 1.00 93.50 82 SER A C 1
ATOM 694 O O . SER A 1 82 ? -4.443 5.633 -2.328 1.00 93.50 82 SER A O 1
ATOM 696 N N . ILE A 1 83 ? -5.597 7.130 -1.121 1.00 93.12 83 ILE A N 1
ATOM 697 C CA . ILE A 1 83 ? -6.611 6.201 -0.647 1.00 93.12 83 ILE A CA 1
ATOM 698 C C . ILE A 1 83 ? -7.906 6.490 -1.391 1.00 93.12 83 ILE A C 1
ATOM 700 O O . ILE A 1 83 ? -8.319 7.634 -1.549 1.00 93.12 83 ILE A O 1
ATOM 704 N N . SER A 1 84 ? -8.564 5.428 -1.837 1.00 92.25 84 SER A N 1
ATOM 705 C CA . SER A 1 84 ? -9.924 5.475 -2.360 1.00 92.25 84 SER A CA 1
ATOM 706 C C . SER A 1 84 ? -10.752 4.357 -1.750 1.00 92.25 84 SER A C 1
ATOM 708 O O . SER A 1 84 ? -10.220 3.405 -1.171 1.00 92.25 84 SER A O 1
ATOM 710 N N . LEU A 1 85 ? -12.067 4.489 -1.859 1.00 88.00 85 LEU A N 1
ATOM 711 C CA . LEU A 1 85 ? -13.009 3.604 -1.197 1.00 88.00 85 LEU A CA 1
ATOM 712 C C . LEU A 1 85 ? -14.084 3.184 -2.171 1.00 88.00 85 LEU A C 1
ATOM 714 O O . LEU A 1 85 ? -14.635 4.015 -2.888 1.00 88.00 85 LEU A O 1
ATOM 718 N N . ARG A 1 86 ? -14.382 1.889 -2.183 1.00 80.62 86 ARG A N 1
ATOM 719 C CA . ARG A 1 86 ? -15.390 1.346 -3.097 1.00 80.62 86 ARG A CA 1
ATOM 720 C C . ARG A 1 86 ? -16.819 1.556 -2.612 1.00 80.62 86 ARG A C 1
ATOM 722 O O . ARG A 1 86 ? -17.686 1.809 -3.434 1.00 80.62 86 ARG A O 1
ATOM 729 N N . ASP A 1 87 ? -17.051 1.421 -1.311 1.00 70.94 87 ASP A N 1
ATOM 730 C CA . ASP A 1 87 ? -18.356 1.625 -0.683 1.00 70.94 87 ASP A CA 1
ATOM 731 C C . ASP A 1 87 ? -18.123 1.861 0.814 1.00 70.94 87 ASP A C 1
ATOM 733 O O . ASP A 1 87 ? -17.625 0.982 1.514 1.00 70.94 87 ASP A O 1
ATOM 737 N N . ALA A 1 88 ? -18.309 3.091 1.284 1.00 61.47 88 ALA A N 1
ATOM 738 C CA . ALA A 1 88 ? -17.752 3.507 2.569 1.00 61.47 88 ALA A CA 1
ATOM 739 C C . ALA A 1 88 ? -18.649 3.175 3.772 1.00 61.47 88 ALA A C 1
ATOM 741 O O . ALA A 1 88 ? -18.165 3.170 4.894 1.00 61.47 88 ALA A O 1
ATOM 742 N N . CYS A 1 89 ? -19.937 2.869 3.605 1.00 59.47 89 CYS A N 1
ATOM 743 C CA . CYS A 1 89 ? -20.887 2.965 4.717 1.00 59.47 89 CYS A CA 1
ATOM 744 C C . CYS A 1 89 ? -20.916 1.735 5.653 1.00 59.47 89 CYS A C 1
ATOM 746 O O . CYS A 1 89 ? -21.856 0.942 5.630 1.00 59.47 89 CYS A O 1
ATOM 748 N N . THR A 1 90 ? -19.914 1.571 6.525 1.00 73.12 90 THR A N 1
ATOM 749 C CA . THR A 1 90 ? -19.977 0.593 7.627 1.00 73.12 90 THR A CA 1
ATOM 750 C C . THR A 1 90 ? -19.222 1.051 8.872 1.00 73.12 90 THR A C 1
ATOM 752 O O . THR A 1 90 ? -18.175 1.687 8.798 1.00 73.12 90 THR A O 1
ATOM 755 N N . ARG A 1 91 ? -19.763 0.688 10.042 1.00 70.94 91 ARG A N 1
ATOM 756 C CA . ARG A 1 91 ? -19.135 0.897 11.361 1.00 70.94 91 ARG A CA 1
ATOM 757 C C . ARG A 1 91 ? -18.189 -0.234 11.748 1.00 70.94 91 ARG A C 1
ATOM 759 O O . ARG A 1 91 ? -17.497 -0.158 12.756 1.00 70.94 91 ARG A O 1
ATOM 766 N N . GLN A 1 92 ? -18.211 -1.330 10.995 1.00 85.12 92 GLN A N 1
ATOM 767 C CA . GLN A 1 92 ? -17.389 -2.490 11.290 1.00 85.12 92 GLN A CA 1
ATOM 768 C C . GLN A 1 92 ? -16.041 -2.327 10.598 1.00 85.12 92 GLN A C 1
ATOM 770 O O . GLN A 1 92 ? -15.958 -2.446 9.378 1.00 85.12 92 GLN A O 1
ATOM 775 N N . VAL A 1 93 ? -14.977 -2.109 11.375 1.00 88.12 93 VAL A N 1
ATOM 776 C CA . VAL A 1 93 ? -13.618 -1.878 10.851 1.00 88.12 93 VAL A CA 1
ATOM 777 C C . VAL A 1 93 ? -13.188 -2.959 9.858 1.00 88.12 93 VAL A C 1
ATOM 779 O O . VAL A 1 93 ? -12.676 -2.648 8.787 1.00 88.12 93 VAL A O 1
ATOM 782 N N . LEU A 1 94 ? -13.460 -4.231 10.162 1.00 90.44 94 LEU A N 1
ATOM 783 C CA . LEU A 1 94 ? -13.134 -5.344 9.265 1.00 90.44 94 LEU A CA 1
ATOM 784 C C . LEU A 1 94 ? -13.844 -5.263 7.910 1.00 90.44 94 LEU A C 1
ATOM 786 O O . LEU A 1 94 ? -13.218 -5.571 6.898 1.00 90.44 94 LEU A O 1
ATOM 790 N N . GLN A 1 95 ? -15.111 -4.841 7.891 1.00 89.31 95 GLN A N 1
ATOM 791 C CA . GLN A 1 95 ? -15.857 -4.641 6.650 1.00 89.31 95 GLN A CA 1
ATOM 792 C C . GLN A 1 95 ? -15.340 -3.404 5.914 1.00 89.31 95 GLN A C 1
ATOM 794 O O . GLN A 1 95 ? -15.079 -3.476 4.721 1.00 89.31 95 GLN A O 1
ATOM 799 N N . ALA A 1 96 ? -15.099 -2.295 6.621 1.00 89.44 96 ALA A N 1
ATOM 800 C CA . ALA A 1 96 ? -14.568 -1.068 6.026 1.00 89.44 96 ALA A CA 1
ATOM 801 C C . ALA A 1 96 ? -13.224 -1.314 5.318 1.00 89.44 96 ALA A C 1
ATOM 803 O O . ALA A 1 96 ? -13.031 -0.856 4.192 1.00 89.44 96 ALA A O 1
ATOM 804 N N . ILE A 1 97 ? -12.328 -2.112 5.921 1.00 92.62 97 ILE A N 1
ATOM 805 C CA . ILE A 1 97 ? -11.049 -2.517 5.312 1.00 92.62 97 ILE A CA 1
ATOM 806 C C . ILE A 1 97 ? -11.257 -3.176 3.940 1.00 92.62 97 ILE A C 1
ATOM 808 O O . ILE A 1 97 ? -10.447 -2.958 3.039 1.00 92.62 97 ILE A O 1
ATOM 812 N N . ASP A 1 98 ? -12.333 -3.943 3.734 1.00 91.62 98 ASP A N 1
ATOM 813 C CA . ASP A 1 98 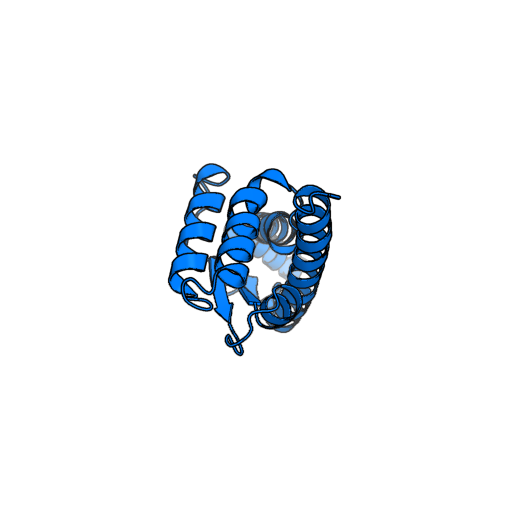? -12.612 -4.596 2.448 1.00 91.62 98 ASP A CA 1
ATOM 814 C C . ASP A 1 98 ? -12.921 -3.613 1.314 1.00 91.62 98 ASP A C 1
ATOM 816 O O . ASP A 1 98 ? -12.739 -3.943 0.137 1.00 91.62 98 ASP A O 1
ATOM 820 N N . HIS A 1 99 ? -13.287 -2.378 1.647 1.00 90.38 99 HIS A N 1
ATOM 821 C CA .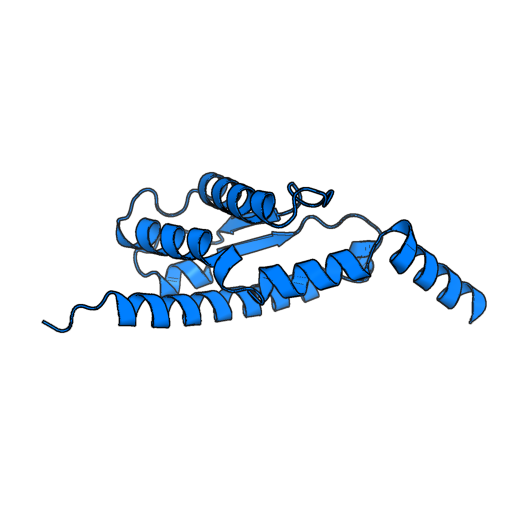 HIS A 1 99 ? -13.553 -1.317 0.684 1.00 90.38 99 HIS A CA 1
ATOM 822 C C . HIS A 1 99 ? -12.359 -0.388 0.459 1.00 90.38 99 HIS A C 1
ATOM 824 O O . HIS A 1 99 ? -12.378 0.359 -0.520 1.00 90.38 99 HIS A O 1
ATOM 830 N N . VAL A 1 100 ? -11.310 -0.474 1.287 1.00 91.81 100 VAL A N 1
ATOM 831 C CA . VAL A 1 100 ? -10.096 0.338 1.147 1.00 91.81 100 VAL A CA 1
ATOM 832 C C . VAL A 1 100 ? -9.272 -0.112 -0.059 1.00 91.81 100 VAL A C 1
ATOM 834 O O . VAL A 1 100 ? -8.957 -1.299 -0.244 1.00 91.81 100 VAL A O 1
ATOM 837 N N . VAL A 1 101 ? -8.894 0.872 -0.873 1.00 95.06 101 VAL A N 1
ATOM 838 C CA . VAL A 1 101 ? -7.987 0.727 -2.007 1.00 95.06 101 VAL A CA 1
ATOM 839 C C . VAL A 1 101 ? -6.853 1.736 -1.861 1.00 95.06 101 VAL A C 1
ATOM 841 O O . VAL A 1 101 ? -7.081 2.944 -1.857 1.00 95.06 101 VAL A O 1
ATOM 844 N N . LEU A 1 102 ? -5.630 1.219 -1.761 1.00 95.62 102 LEU A N 1
ATOM 845 C CA . LEU A 1 102 ? -4.406 1.999 -1.859 1.00 95.62 102 LEU A CA 1
ATOM 846 C C . LEU A 1 102 ? -4.019 2.115 -3.334 1.00 95.62 102 LEU A C 1
ATOM 848 O O . LEU A 1 102 ? -3.725 1.116 -4.000 1.00 95.62 102 LEU A O 1
ATOM 852 N N . ASN A 1 103 ? -4.038 3.339 -3.837 1.00 95.38 103 ASN A N 1
ATOM 853 C CA . ASN A 1 103 ? -3.662 3.672 -5.196 1.00 95.38 103 ASN A CA 1
ATOM 854 C C . ASN A 1 103 ? -2.192 4.060 -5.246 1.00 95.38 103 ASN A C 1
ATOM 856 O O . ASN A 1 103 ? -1.688 4.760 -4.366 1.00 95.38 103 ASN A O 1
ATOM 860 N N . TYR A 1 104 ? -1.538 3.621 -6.315 1.00 94.25 104 TYR A N 1
ATOM 861 C CA . TYR A 1 104 ? -0.200 4.053 -6.661 1.00 94.25 104 TYR A CA 1
ATOM 862 C C . TYR A 1 104 ? -0.194 4.567 -8.096 1.00 94.25 104 TYR A C 1
ATOM 864 O O . TYR A 1 104 ? -0.515 3.819 -9.020 1.00 94.25 104 TYR A O 1
ATOM 872 N N . GLU A 1 105 ? 0.139 5.841 -8.279 1.00 92.44 105 GLU A N 1
ATOM 873 C CA . GLU A 1 105 ? 0.195 6.488 -9.582 1.00 92.44 105 GLU A CA 1
ATOM 874 C C . GLU A 1 105 ? 1.484 6.106 -10.314 1.00 92.44 105 GLU A C 1
ATOM 876 O O . GLU A 1 105 ? 2.600 6.523 -9.970 1.00 92.44 105 GLU A O 1
ATOM 881 N N . ILE A 1 106 ? 1.314 5.284 -11.349 1.00 89.69 106 ILE A N 1
ATOM 882 C CA . ILE A 1 106 ? 2.403 4.745 -12.155 1.00 89.69 106 ILE A CA 1
ATOM 883 C C . ILE A 1 106 ? 2.303 5.279 -13.572 1.00 89.69 106 ILE A C 1
ATOM 885 O O . ILE A 1 106 ? 1.326 5.039 -14.281 1.00 89.69 106 ILE A O 1
ATOM 889 N N . GLU A 1 107 ? 3.373 5.924 -14.011 1.00 90.50 107 GLU A N 1
ATOM 890 C CA . GLU A 1 107 ? 3.498 6.410 -15.376 1.00 90.50 107 GLU A CA 1
ATOM 891 C C . GLU A 1 107 ? 4.118 5.346 -16.287 1.00 90.50 107 GLU A C 1
ATOM 893 O O . GLU A 1 107 ? 4.773 4.387 -15.854 1.00 90.50 107 GLU A O 1
ATOM 898 N N . TRP A 1 108 ? 3.925 5.534 -17.588 1.00 92.31 108 TRP A N 1
ATOM 899 C CA . TRP A 1 108 ? 4.665 4.780 -18.587 1.00 92.31 108 TRP A CA 1
ATOM 900 C C . TRP A 1 108 ? 6.172 5.052 -18.444 1.00 92.31 108 TRP A C 1
ATOM 902 O O . TRP A 1 108 ? 6.555 6.205 -18.235 1.00 92.31 108 TRP A O 1
ATOM 912 N N . PRO A 1 109 ? 7.050 4.040 -18.569 1.00 93.31 109 PRO A N 1
ATOM 913 C CA . PRO A 1 109 ? 6.809 2.640 -18.934 1.00 93.31 109 PRO A CA 1
ATOM 914 C C . PRO A 1 109 ? 6.653 1.690 -17.736 1.00 93.31 109 PRO A C 1
ATOM 916 O O . PRO A 1 109 ? 6.493 0.485 -17.930 1.00 93.31 109 PRO A O 1
ATOM 919 N N . ILE A 1 110 ? 6.724 2.179 -16.494 1.00 93.19 110 ILE A N 1
ATOM 920 C CA . ILE A 1 110 ? 6.711 1.313 -15.303 1.00 93.19 110 ILE A CA 1
ATOM 921 C C . ILE A 1 110 ? 5.397 0.531 -15.190 1.00 93.19 110 ILE A C 1
ATOM 923 O O . ILE A 1 110 ? 5.407 -0.617 -14.745 1.00 93.19 110 ILE A O 1
ATOM 927 N N . ASN A 1 111 ? 4.286 1.091 -15.673 1.00 93.69 111 ASN A N 1
ATOM 928 C CA . ASN A 1 111 ? 2.978 0.428 -15.708 1.00 93.69 111 ASN A CA 1
ATOM 929 C C . ASN A 1 111 ? 2.933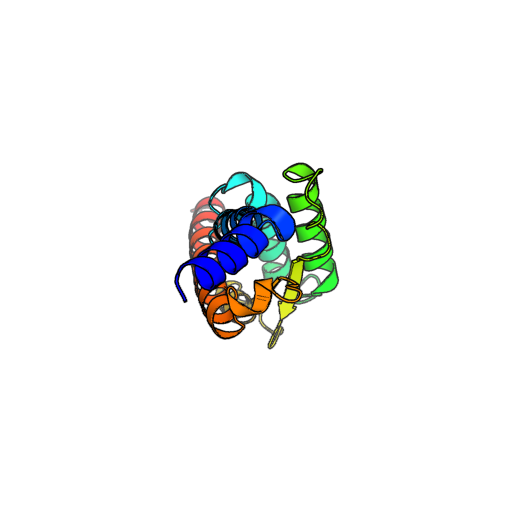 -0.837 -16.594 1.00 93.69 111 ASN A C 1
ATOM 931 O O . ASN A 1 111 ? 2.036 -1.663 -16.432 1.00 93.69 111 ASN A O 1
ATOM 935 N N . MET A 1 112 ? 3.905 -1.032 -17.497 1.00 93.50 112 MET A N 1
ATOM 936 C CA . MET A 1 112 ? 4.063 -2.284 -18.253 1.00 93.50 112 MET A CA 1
ATOM 937 C C . MET A 1 112 ? 4.528 -3.440 -17.362 1.00 93.50 112 MET A C 1
ATOM 939 O O . MET A 1 112 ? 4.224 -4.597 -17.642 1.00 93.50 112 MET A O 1
ATOM 943 N N . VAL A 1 113 ? 5.275 -3.130 -16.299 1.00 93.62 113 VAL A N 1
ATOM 944 C CA . VAL A 1 113 ? 5.765 -4.108 -15.318 1.00 93.62 113 VAL A CA 1
ATOM 945 C C . VAL A 1 113 ? 4.804 -4.191 -14.134 1.00 93.62 113 VAL A C 1
ATOM 947 O O . VAL A 1 113 ? 4.373 -5.276 -13.750 1.00 93.62 113 VAL A O 1
ATOM 950 N N . LEU A 1 114 ? 4.441 -3.040 -13.568 1.00 93.56 114 LEU A N 1
ATOM 951 C CA . LEU A 1 114 ? 3.459 -2.909 -12.496 1.00 93.56 114 LEU A CA 1
ATOM 952 C C . LEU A 1 114 ? 2.073 -2.675 -13.095 1.00 93.56 114 LEU A C 1
ATOM 954 O O . LEU A 1 114 ? 1.557 -1.560 -13.127 1.00 93.56 114 LEU A O 1
ATOM 958 N N . THR A 1 115 ? 1.490 -3.755 -13.602 1.00 96.12 115 THR A N 1
ATOM 959 C CA . THR A 1 115 ? 0.184 -3.720 -14.261 1.00 96.12 115 THR A CA 1
ATOM 960 C C . THR A 1 115 ? -0.954 -3.479 -13.269 1.00 96.12 115 THR A C 1
ATOM 962 O O . THR A 1 115 ? -0.833 -3.728 -12.065 1.00 96.12 115 THR A O 1
ATOM 965 N N . ALA A 1 116 ? -2.117 -3.071 -13.784 1.00 94.81 116 ALA A N 1
ATOM 966 C CA . ALA A 1 116 ? -3.326 -2.914 -12.975 1.00 94.81 116 ALA A CA 1
ATOM 967 C C . ALA A 1 116 ? -3.699 -4.205 -12.219 1.00 94.81 116 ALA A C 1
ATOM 969 O O . ALA A 1 116 ? -4.102 -4.151 -11.059 1.00 94.81 116 ALA A O 1
ATOM 970 N N . ASP A 1 117 ? -3.519 -5.378 -12.834 1.00 96.44 117 ASP A N 1
ATOM 971 C CA . ASP A 1 117 ? -3.810 -6.658 -12.180 1.00 96.44 117 ASP A CA 1
ATOM 972 C C . ASP A 1 117 ? -2.798 -7.011 -11.087 1.00 96.44 117 ASP A C 1
ATOM 974 O O . ASP A 1 117 ? -3.173 -7.593 -10.067 1.00 96.44 117 ASP A O 1
ATOM 978 N N . ALA A 1 118 ? -1.530 -6.617 -11.244 1.00 95.62 118 ALA A N 1
ATOM 979 C CA . ALA A 1 118 ? -0.558 -6.720 -10.162 1.00 95.62 118 ALA A CA 1
ATOM 980 C C . ALA A 1 118 ? -0.966 -5.821 -8.981 1.00 95.62 118 ALA A C 1
ATOM 982 O O . ALA A 1 118 ? -1.000 -6.287 -7.842 1.00 95.62 118 ALA A O 1
ATOM 983 N N . LEU A 1 119 ? -1.358 -4.568 -9.243 1.00 96.06 119 LEU A N 1
ATOM 984 C CA . LEU A 1 119 ? -1.806 -3.629 -8.206 1.00 96.06 119 LEU A CA 1
ATOM 985 C C . LEU A 1 119 ? -3.076 -4.089 -7.475 1.00 96.06 119 LEU A C 1
ATOM 987 O O . LEU A 1 119 ? -3.208 -3.849 -6.272 1.00 96.06 119 LEU A O 1
ATOM 991 N N . LYS A 1 120 ? -3.988 -4.801 -8.151 1.00 96.44 120 LYS A N 1
ATOM 992 C CA . LYS A 1 120 ? -5.141 -5.446 -7.494 1.00 96.44 120 LYS A CA 1
ATOM 993 C C . LYS A 1 120 ? -4.692 -6.479 -6.457 1.00 96.44 120 LYS A C 1
ATOM 995 O O . LYS A 1 120 ? -5.178 -6.442 -5.328 1.00 96.44 120 LYS A O 1
ATOM 1000 N N . LYS A 1 121 ? -3.721 -7.334 -6.800 1.00 97.56 121 LYS A N 1
ATOM 1001 C CA . LYS A 1 121 ? -3.145 -8.329 -5.874 1.00 97.56 121 LYS A CA 1
ATOM 1002 C C . LYS A 1 121 ? -2.392 -7.670 -4.718 1.00 97.56 121 LYS A C 1
ATOM 1004 O O . LYS A 1 121 ? -2.547 -8.074 -3.571 1.00 97.56 121 LYS A O 1
ATOM 1009 N N . TYR A 1 122 ? -1.627 -6.611 -4.984 1.00 97.44 122 TYR A N 1
ATOM 1010 C CA . TYR A 1 122 ? -0.993 -5.822 -3.921 1.00 97.44 122 TYR A CA 1
ATOM 1011 C C . TYR A 1 122 ? -2.022 -5.237 -2.949 1.00 97.44 122 TYR A C 1
ATOM 1013 O O . TYR A 1 122 ? -1.826 -5.277 -1.738 1.00 97.44 122 TYR A O 1
ATOM 1021 N N . ASN A 1 123 ? -3.158 -4.770 -3.461 1.00 97.62 123 ASN A N 1
ATOM 1022 C CA . ASN A 1 123 ? -4.267 -4.301 -2.640 1.00 97.62 123 ASN A CA 1
ATOM 1023 C C . ASN A 1 123 ? -4.904 -5.409 -1.781 1.00 97.62 123 ASN A C 1
ATOM 1025 O O . ASN A 1 123 ? -5.328 -5.142 -0.658 1.00 97.62 123 ASN A O 1
ATOM 1029 N N . GLU A 1 124 ? -4.976 -6.648 -2.270 1.00 97.75 124 GLU A N 1
ATOM 1030 C CA . GLU A 1 124 ? -5.402 -7.796 -1.453 1.00 97.75 124 GLU A CA 1
ATOM 1031 C C . GLU A 1 124 ? -4.433 -8.046 -0.294 1.00 97.75 124 GLU A C 1
ATOM 1033 O O . GLU A 1 124 ? -4.873 -8.199 0.846 1.00 97.75 124 GLU A O 1
ATOM 1038 N N . ILE A 1 125 ? -3.122 -7.995 -0.561 1.00 97.81 125 ILE A N 1
ATOM 1039 C CA . ILE A 1 125 ? -2.084 -8.105 0.475 1.00 97.81 125 ILE A CA 1
ATOM 1040 C C . ILE A 1 125 ? -2.224 -6.974 1.499 1.00 97.81 125 ILE A C 1
ATOM 1042 O O . ILE A 1 125 ? -2.196 -7.226 2.701 1.00 97.81 125 ILE A O 1
ATOM 1046 N N . PHE A 1 126 ? -2.422 -5.739 1.045 1.00 97.50 126 PHE A N 1
ATOM 1047 C CA . PHE A 1 126 ? -2.572 -4.583 1.925 1.00 97.50 126 PHE A CA 1
ATOM 1048 C C . PHE A 1 126 ? -3.785 -4.695 2.849 1.00 97.50 126 PHE A C 1
ATOM 1050 O O . PHE A 1 126 ? -3.663 -4.489 4.057 1.00 97.50 126 PHE A O 1
ATOM 1057 N N . ARG A 1 127 ? -4.942 -5.110 2.323 1.00 96.81 127 ARG A N 1
ATOM 1058 C CA . ARG A 1 127 ? -6.127 -5.373 3.152 1.00 96.81 127 ARG A CA 1
ATOM 1059 C C . ARG A 1 127 ? -5.896 -6.509 4.140 1.00 96.81 127 ARG A C 1
ATOM 1061 O O . ARG A 1 127 ? -6.296 -6.399 5.296 1.00 96.81 127 ARG A O 1
ATOM 1068 N N . PHE A 1 128 ? -5.224 -7.579 3.720 1.00 97.69 128 PHE A N 1
ATOM 1069 C CA . PHE A 1 128 ? -4.846 -8.659 4.628 1.00 97.69 128 PHE A CA 1
ATOM 1070 C C . PHE A 1 128 ? -3.965 -8.146 5.778 1.00 97.69 128 PHE A C 1
ATOM 1072 O O . PHE A 1 128 ? -4.251 -8.430 6.941 1.00 97.69 128 PHE A O 1
ATOM 1079 N N . GLN A 1 129 ? -2.961 -7.316 5.478 1.00 97.25 129 GLN A N 1
ATOM 1080 C CA . GLN A 1 129 ? -2.131 -6.671 6.498 1.00 97.25 129 GLN A CA 1
ATOM 1081 C C . GLN A 1 129 ? -2.967 -5.804 7.444 1.00 97.25 129 GLN A C 1
ATOM 1083 O O . GLN A 1 129 ? -2.846 -5.953 8.658 1.00 97.25 129 GLN A O 1
ATOM 1088 N N . LEU A 1 130 ? -3.864 -4.959 6.924 1.00 95.94 130 LEU A N 1
ATOM 1089 C CA . LEU A 1 130 ? -4.764 -4.144 7.748 1.00 95.94 130 LEU A CA 1
ATOM 1090 C C . LEU A 1 130 ? -5.604 -4.998 8.706 1.00 95.94 130 LEU A C 1
ATOM 1092 O O . LEU A 1 130 ? -5.703 -4.655 9.880 1.00 95.94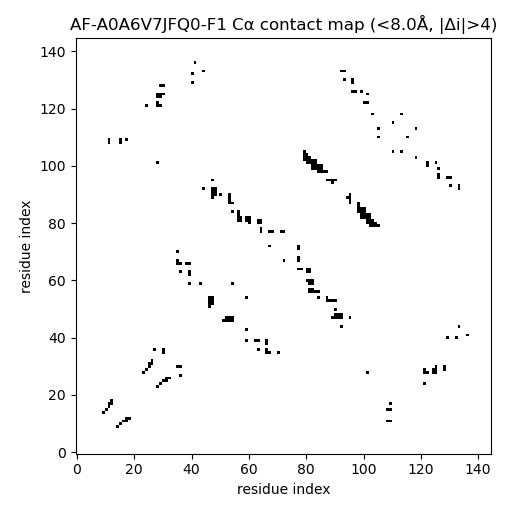 130 LEU A O 1
ATOM 1096 N N . LYS A 1 131 ? -6.149 -6.135 8.255 1.00 96.69 131 LYS A N 1
ATOM 1097 C CA . LYS A 1 131 ? -6.917 -7.052 9.118 1.00 96.69 131 LYS A CA 1
ATOM 1098 C C . LYS A 1 131 ? -6.062 -7.631 10.250 1.00 96.69 131 LYS A C 1
ATOM 1100 O O . LYS A 1 131 ? -6.523 -7.686 11.388 1.00 96.69 131 LYS A O 1
ATOM 1105 N N . LEU A 1 132 ? -4.809 -8.002 9.972 1.00 96.25 132 LEU A N 1
ATOM 1106 C CA . LEU A 1 132 ? -3.870 -8.448 11.009 1.00 96.25 132 LEU A CA 1
ATOM 1107 C C . LEU A 1 132 ? -3.544 -7.328 12.006 1.00 96.25 132 LEU A C 1
ATOM 1109 O O . LEU A 1 132 ? -3.514 -7.563 13.215 1.00 96.25 132 LEU A O 1
ATOM 1113 N N . LYS A 1 133 ? -3.314 -6.102 11.517 1.00 95.62 133 LYS A N 1
ATOM 1114 C CA . LYS A 1 133 ? -3.048 -4.939 12.379 1.00 95.62 133 LYS A CA 1
ATOM 1115 C C . LYS A 1 133 ? -4.255 -4.580 13.230 1.00 95.62 133 LYS A C 1
ATOM 1117 O O . LYS A 1 133 ? -4.070 -4.266 14.401 1.00 95.62 133 LYS A O 1
ATOM 1122 N N . TRP A 1 134 ? -5.458 -4.676 12.674 1.00 94.62 134 TRP A N 1
ATOM 1123 C CA . TRP A 1 134 ? -6.702 -4.502 13.409 1.00 94.62 134 TRP A CA 1
ATOM 1124 C C . TRP A 1 134 ? -6.834 -5.537 14.522 1.00 94.62 134 TRP A C 1
ATOM 1126 O O . TRP A 1 134 ? -7.031 -5.151 15.665 1.00 94.62 134 TRP A O 1
ATOM 1136 N N . ALA A 1 135 ? -6.650 -6.829 14.230 1.00 95.00 135 ALA A N 1
ATOM 1137 C CA . ALA A 1 135 ? -6.730 -7.878 15.247 1.00 95.00 135 ALA A CA 1
ATOM 1138 C C . ALA A 1 135 ? -5.754 -7.622 16.409 1.00 95.00 135 ALA A C 1
ATOM 1140 O O . ALA A 1 135 ? -6.145 -7.679 17.573 1.00 95.00 135 ALA A O 1
ATOM 1141 N N . LEU A 1 136 ? -4.501 -7.266 16.100 1.00 93.69 136 LEU A N 1
ATOM 1142 C CA . LEU A 1 136 ? -3.502 -6.916 17.110 1.00 93.69 136 LEU A CA 1
ATOM 1143 C C . LEU A 1 136 ? -3.885 -5.655 17.901 1.00 93.69 136 LEU A C 1
ATOM 1145 O O . LEU A 1 136 ? -3.725 -5.613 19.118 1.00 93.69 136 LEU A O 1
ATOM 1149 N N . TRP A 1 137 ? -4.356 -4.612 17.218 1.00 92.50 137 TRP A N 1
ATOM 1150 C CA . TRP A 1 137 ? -4.758 -3.359 17.851 1.00 92.50 137 TRP A CA 1
ATOM 1151 C C . TRP A 1 137 ? -5.971 -3.557 18.759 1.00 92.50 137 TRP A C 1
ATOM 1153 O O . TRP A 1 137 ? -5.932 -3.129 19.907 1.00 92.50 137 TRP A O 1
ATOM 1163 N N . ALA A 1 138 ? -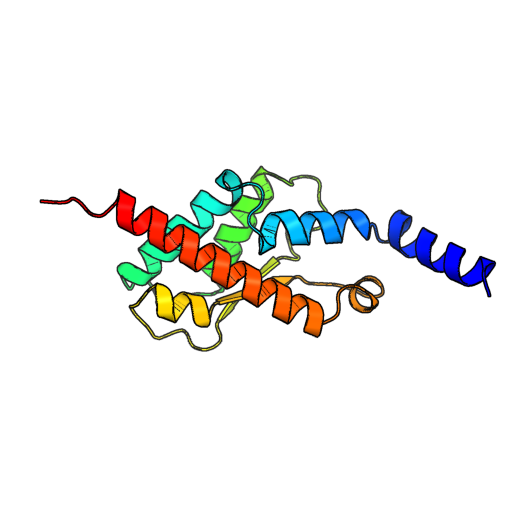6.999 -4.260 18.289 1.00 90.44 138 ALA A N 1
ATOM 1164 C CA . ALA A 1 138 ? -8.181 -4.590 19.067 1.00 90.44 138 ALA A CA 1
ATOM 1165 C C . ALA A 1 138 ? -7.797 -5.395 20.314 1.00 90.44 138 ALA A C 1
ATOM 1167 O O . ALA A 1 138 ? -8.154 -4.993 21.410 1.00 90.44 138 ALA A O 1
ATOM 1168 N N . LEU A 1 139 ? -6.977 -6.447 20.191 1.00 91.06 139 LEU A N 1
ATOM 1169 C CA . LEU A 1 139 ? -6.499 -7.224 21.347 1.00 91.06 139 LEU A CA 1
ATOM 1170 C C . LEU A 1 139 ? -5.773 -6.373 22.397 1.00 91.06 139 LEU A C 1
ATOM 1172 O O . LEU A 1 139 ? -5.961 -6.591 23.588 1.00 91.06 139 LEU A O 1
ATOM 1176 N N . ASN A 1 140 ? -4.970 -5.396 21.972 1.00 87.94 140 ASN A N 1
ATOM 1177 C CA . ASN A 1 140 ? -4.247 -4.517 22.894 1.00 87.94 140 ASN A CA 1
ATOM 1178 C C . ASN A 1 140 ? -5.137 -3.446 23.547 1.00 87.94 140 ASN A C 1
ATOM 1180 O O . ASN A 1 140 ? -4.786 -2.938 24.610 1.00 87.94 140 ASN A O 1
ATOM 1184 N N . ASN A 1 141 ? -6.253 -3.073 22.912 1.00 82.88 141 ASN A N 1
ATOM 1185 C CA . ASN A 1 141 ? -7.182 -2.056 23.417 1.00 82.88 141 ASN A CA 1
ATOM 1186 C C . ASN A 1 141 ? -8.429 -2.650 24.086 1.00 82.88 141 ASN A C 1
ATOM 1188 O O . ASN A 1 141 ? -9.138 -1.939 24.799 1.00 82.88 141 ASN A O 1
ATOM 1192 N N . LEU A 1 142 ? -8.676 -3.950 23.917 1.00 70.81 142 LEU A N 1
ATOM 1193 C CA . LEU A 1 142 ? -9.617 -4.704 24.727 1.00 70.81 142 LEU A CA 1
ATOM 1194 C C . LEU A 1 142 ? -9.082 -4.729 26.160 1.00 70.81 142 LEU A C 1
ATOM 1196 O O . LEU A 1 142 ? -8.219 -5.525 26.528 1.00 70.81 142 LEU A O 1
ATOM 1200 N N . ARG A 1 143 ? -9.613 -3.837 26.996 1.00 54.44 143 ARG A N 1
ATOM 1201 C CA . ARG A 1 143 ? -9.556 -4.024 28.441 1.00 54.44 143 ARG A CA 1
ATOM 1202 C C . ARG A 1 143 ? -10.402 -5.255 28.748 1.00 54.44 143 ARG A C 1
ATOM 1204 O O . ARG A 1 143 ? -11.626 -5.177 28.696 1.00 54.44 143 ARG A O 1
ATOM 1211 N N . PHE A 1 144 ? -9.754 -6.378 29.046 1.00 50.22 144 PHE A N 1
ATOM 1212 C CA . PHE A 1 144 ? -10.397 -7.462 29.780 1.00 50.22 144 PHE A CA 1
ATOM 1213 C C . PHE A 1 144 ? -10.722 -6.910 31.173 1.00 50.22 144 PHE A C 1
ATOM 1215 O O . PHE A 1 144 ? -9.870 -6.890 32.060 1.00 50.22 144 PHE A O 1
ATOM 1222 N N . SER A 1 145 ? -11.908 -6.316 31.290 1.00 42.09 145 SER A N 1
ATOM 1223 C CA . SER A 1 145 ? -12.556 -6.033 32.565 1.00 42.09 145 SER A CA 1
ATOM 1224 C C . SER A 1 145 ? -13.215 -7.296 33.092 1.00 42.09 145 SER A C 1
ATOM 1226 O O . SER A 1 145 ? -13.647 -8.127 32.264 1.00 42.09 145 SER A O 1
#

Mean predicted aligned error: 5.82 Å

Sequence (145 aa):
YFCAAKLVKDILIKEYKLEMHLKLMRSIFMMERGHIMKKFYQQMFIDIENNLSVTNPESLTHLLEEVLSDEWRDSSSHNRWSISLRDACTRQVLQAIDHVVLNYEIEWPINMVLTADALKKYNEIFRFQLKLKWALWALNNLRFS

Secondary structure (DSSP, 8-state):
-HHHHHHHHHHHHHTS-HHHHHHHHHHHHT-SSTTHHHHHHHHHHHHHHHTSSS--HHHHHHHHHHHHHHH-TT-TTGGGEEEEES----S-HHHHHHHEEEEE---TTGGGTS-HHHHHHHHHHHHHHHHHHHHHHHHHH----

pLDDT: mean 86.79, std 11.85, range [42.09, 97.81]

Solvent-accessible surface area (backbone atoms only — not comparable to full-atom values): 8164 Å² total; per-residue (Å²): 111,71,69,58,56,51,50,53,51,49,45,42,43,68,77,66,34,43,62,58,56,53,49,49,49,45,42,61,39,62,41,69,54,58,74,57,56,39,64,47,54,53,51,53,47,52,31,30,64,68,58,59,61,65,66,58,37,64,62,54,20,53,46,45,39,55,49,46,44,76,78,44,71,86,49,99,53,61,88,31,55,39,43,43,67,78,61,52,93,52,66,46,56,74,61,37,44,75,25,53,38,74,45,70,68,67,56,86,73,57,34,79,77,60,28,72,71,54,50,52,53,42,35,52,47,28,39,52,48,51,53,54,53,46,55,54,48,49,61,72,66,55,75,87,121

Nearest PDB structures (foldseek):
  9g3z-assembly1_H  TM=8.178E-01  e=9.976E-04  Sus scrofa
  9g3z-assembly1_F  TM=8.044E-01  e=1.688E-03  Sus scrofa
  9g3y-assembly1_H  TM=8.345E-01  e=6.473E-03  Sus scrofa
  9g3y-assembly1_D  TM=8.076E-01  e=4.559E-03  Sus scrofa
  5flz-assembly1_A  TM=6.251E-01  e=5.432E-03  Saccharomyces cerevisiae

Organism: NCBI:txid1563983